Protein AF-A0A9C8AGF3-F1 (afdb_monomer)

Sequence (121 aa):
MTEKLNSTISFINEVATCEDIIKPILNLVEKKYEALQVWSHVTYNVDKEKGLVGEPDYLIAPMTAQALMSTPPICVIEASPDKFDEGWAPALAEMIAAGSQGMEICYSVVTTGKAWEFAKL

Mean predicted aligned error: 3.68 Å

Radius of gyration: 14.27 Å; Cα contacts (8 Å, |Δi|>4): 224; chains: 1; bounding box: 35×28×38 Å

Nearest PDB structures (foldseek):
  3p1z-assembly3_J  TM=4.948E-01  e=5.873E-02  Aeropyrum pernix
  5yeu-assembly1_A  TM=4.374E-01  e=5.771E-01  Acanthamoeba polyphaga mimivirus
  9f96-assembly1_A  TM=4.429E-01  e=4.091E+00  Pseudomonas fluorescens

Solvent-accessible surface area (backbone atoms only — not comparable to full-atom values): 6662 Å² total; per-residue (Å²): 111,77,75,43,74,78,36,71,71,32,64,73,45,57,68,39,18,40,65,50,40,40,48,59,57,52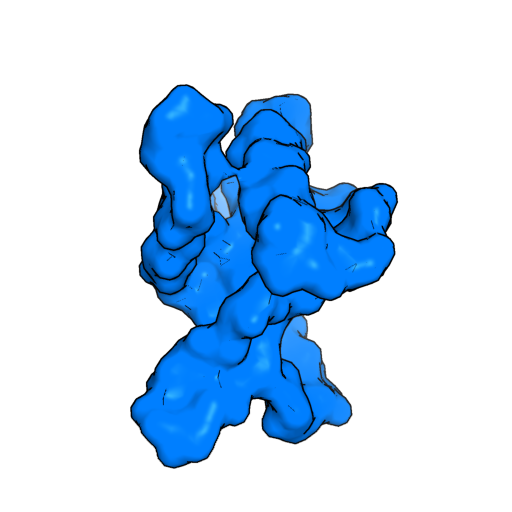,49,52,50,36,75,71,35,83,71,40,38,77,44,66,60,52,75,49,73,73,37,74,94,76,63,24,55,50,59,46,52,28,35,35,27,35,67,41,99,82,76,40,83,40,81,49,47,49,29,42,33,27,71,26,85,83,45,66,76,70,22,46,56,60,46,53,42,51,42,51,37,19,40,75,64,68,42,85,60,25,35,35,36,34,27,57,64,83,54,76,47,80,49,76,84

pLDDT: mean 92.23, std 7.55, range [56.5, 97.94]

Secondary structure (DSSP, 8-state):
-HHHHT-GGGGSSHHHHIIIIIHHHHHHHHHH-TT-EEEES--EEEEGGGTEEE--SEEEEPBPTTS-B-SS-SEEEEE-SS-HHHHHHHHHHHHHHHHHTT-SS-EEEEE-SSSEEEEE-

Foldseek 3Di:
DVVLLPDPQCLPDQVSVLVRFVVVVVVVVCVVDVQKDKDAQDWDDQDVVLPLTDRARIFIAGADPVRDGDPPTQETEHEDSDDQVVRVVNRVSSQVSRVVVPPPKHKYWYDNSVDIDIDID

Structure (mmCIF, N/CA/C/O backbone):
data_AF-A0A9C8AGF3-F1
#
_entry.id   AF-A0A9C8AGF3-F1
#
loop_
_atom_site.group_PDB
_atom_site.id
_atom_site.type_symbol
_atom_site.label_atom_id
_atom_site.label_alt_id
_atom_site.label_comp_id
_atom_site.label_asym_id
_atom_site.label_entity_id
_atom_site.label_seq_id
_atom_site.pdbx_PDB_ins_code
_atom_site.Cartn_x
_atom_site.Cartn_y
_atom_site.Cartn_z
_atom_site.occupancy
_atom_site.B_iso_or_equiv
_atom_site.auth_seq_id
_atom_site.auth_comp_id
_atom_site.auth_asym_id
_atom_site.auth_atom_id
_atom_site.pdbx_PDB_model_num
ATOM 1 N N . MET A 1 1 ? -8.110 -2.282 19.701 1.00 56.50 1 MET A N 1
ATOM 2 C CA . MET A 1 1 ? -8.591 -2.023 18.324 1.00 56.50 1 MET A CA 1
ATOM 3 C C . MET A 1 1 ? -10.060 -1.615 18.325 1.00 56.50 1 MET A C 1
ATOM 5 O O . MET A 1 1 ? -10.371 -0.558 17.805 1.00 56.50 1 MET A O 1
ATOM 9 N N . THR A 1 2 ? -10.950 -2.377 18.967 1.00 58.66 2 THR A N 1
ATOM 10 C CA . THR A 1 2 ? -12.399 -2.097 19.010 1.00 58.66 2 THR A CA 1
ATOM 11 C C . THR A 1 2 ? -12.796 -0.753 19.627 1.00 58.66 2 THR A C 1
ATOM 13 O O . THR A 1 2 ? -13.772 -0.167 19.177 1.00 58.66 2 THR A O 1
ATOM 16 N N . GLU A 1 3 ? -12.044 -0.226 20.597 1.00 63.19 3 GLU A N 1
ATOM 17 C CA . GLU A 1 3 ? -12.366 1.070 21.224 1.00 63.19 3 GLU A CA 1
ATOM 18 C C . GLU A 1 3 ? -12.177 2.272 20.285 1.00 63.19 3 GLU A C 1
ATOM 20 O O . GLU A 1 3 ? -12.957 3.219 20.342 1.00 63.19 3 GLU A O 1
ATOM 25 N N . LYS A 1 4 ? -11.189 2.221 19.381 1.00 77.75 4 LYS A N 1
ATOM 26 C CA . LYS A 1 4 ? -10.896 3.318 18.444 1.00 77.75 4 LYS A CA 1
ATOM 27 C C . LYS A 1 4 ? -11.845 3.347 17.242 1.00 77.75 4 LYS A C 1
ATOM 29 O O . LYS A 1 4 ? -12.176 4.420 16.759 1.00 77.75 4 LYS A O 1
ATOM 34 N N . LEU A 1 5 ? -12.379 2.194 16.828 1.00 75.19 5 LEU A N 1
ATOM 35 C CA . LEU A 1 5 ? -13.306 2.096 15.687 1.00 75.19 5 LEU A CA 1
ATOM 36 C C . LEU A 1 5 ? -14.581 2.942 15.852 1.00 75.19 5 LEU A C 1
ATOM 38 O O . LEU A 1 5 ? -15.119 3.435 14.867 1.00 75.19 5 LEU A O 1
ATOM 42 N N . ASN A 1 6 ? -15.049 3.124 17.090 1.00 78.44 6 ASN A N 1
ATOM 43 C CA . 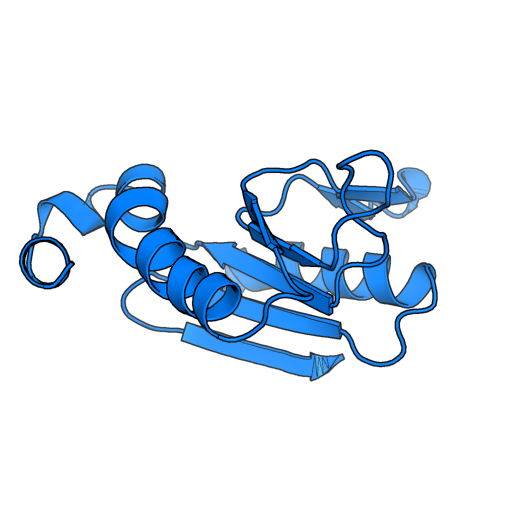ASN A 1 6 ? -16.251 3.907 17.400 1.00 78.44 6 ASN A CA 1
ATOM 44 C C . ASN A 1 6 ? -15.932 5.327 17.902 1.00 78.44 6 ASN A C 1
ATOM 46 O O . ASN A 1 6 ? -16.834 6.038 18.345 1.00 78.44 6 ASN A O 1
ATOM 50 N N . SER A 1 7 ? -14.662 5.738 17.877 1.00 87.50 7 SER A N 1
ATOM 51 C CA . SER A 1 7 ? -14.226 7.034 18.388 1.00 87.50 7 SER A CA 1
ATOM 52 C C . SER A 1 7 ? -14.301 8.098 17.300 1.00 87.50 7 SER A C 1
ATOM 54 O O . SER A 1 7 ? -13.623 8.004 16.281 1.00 87.50 7 SER A O 1
ATOM 56 N N . THR A 1 8 ? -15.056 9.171 17.538 1.00 86.94 8 THR A N 1
ATOM 57 C CA . THR A 1 8 ? -15.066 10.336 16.638 1.00 86.94 8 THR A CA 1
ATOM 58 C C . THR A 1 8 ? -13.677 10.967 16.514 1.00 86.94 8 THR A C 1
ATOM 60 O O . THR A 1 8 ? -13.351 11.501 15.459 1.00 86.94 8 THR A O 1
ATOM 63 N N . ILE A 1 9 ? -12.840 10.862 17.558 1.00 90.62 9 ILE A N 1
ATOM 64 C CA . ILE A 1 9 ? -11.458 11.372 17.557 1.00 90.62 9 ILE A CA 1
ATOM 65 C C . ILE A 1 9 ? -10.620 10.676 16.478 1.00 90.62 9 ILE A C 1
ATOM 67 O O . ILE A 1 9 ? -9.779 11.313 15.859 1.00 90.62 9 ILE A O 1
ATOM 71 N N . SER A 1 10 ? -10.902 9.407 16.185 1.00 92.50 10 SER A N 1
ATOM 72 C CA . SER A 1 10 ? -10.178 8.635 15.174 1.00 92.50 10 SER A CA 1
ATOM 73 C C . SER A 1 10 ? -10.519 9.036 13.734 1.00 92.50 10 SER A C 1
ATOM 75 O O . SER A 1 10 ? -9.943 8.481 12.812 1.00 92.50 10 SER A O 1
ATOM 77 N N . PHE A 1 11 ? -11.433 9.993 13.529 1.00 90.88 11 PHE A N 1
ATOM 78 C CA . PHE A 1 11 ? -11.835 10.497 12.210 1.00 90.88 11 PHE A CA 1
ATOM 79 C C . PHE A 1 11 ? -11.752 12.030 12.098 1.00 90.88 11 PHE A C 1
ATOM 81 O O . PHE A 1 11 ? -12.397 12.619 11.235 1.00 90.88 11 PHE A O 1
ATOM 88 N N . ILE A 1 12 ? -11.021 12.707 12.993 1.00 90.94 12 ILE A N 1
ATOM 89 C CA . ILE A 1 12 ? -10.936 14.185 12.997 1.00 90.94 12 ILE A CA 1
ATOM 90 C C . ILE A 1 12 ? -10.037 14.742 11.894 1.00 90.94 12 ILE A C 1
ATOM 92 O O . ILE A 1 12 ? -10.165 15.909 11.533 1.00 90.94 12 ILE A O 1
ATOM 96 N N . ASN A 1 13 ? -9.088 13.939 11.421 1.00 89.69 13 ASN A N 1
ATOM 97 C CA . ASN A 1 13 ? -8.186 14.256 10.328 1.00 89.69 13 ASN A CA 1
ATOM 98 C C . ASN A 1 13 ? -7.609 12.957 9.748 1.00 89.69 13 ASN A C 1
ATOM 100 O O . ASN A 1 13 ? -7.821 11.863 10.285 1.00 89.69 13 ASN A O 1
ATOM 104 N N . GLU A 1 14 ? -6.886 13.100 8.646 1.00 88.75 14 GLU A N 1
ATOM 105 C CA . GLU A 1 14 ? -6.273 11.999 7.910 1.00 88.75 14 GLU A CA 1
ATOM 106 C C . GLU A 1 14 ? -5.282 11.211 8.771 1.00 88.75 14 GLU A C 1
ATOM 108 O O . GLU A 1 14 ? -5.445 10.007 8.910 1.00 88.75 14 GLU A O 1
ATOM 113 N N . VAL A 1 15 ? -4.362 11.886 9.471 1.00 91.69 15 VAL A N 1
ATOM 114 C CA . VAL A 1 15 ? -3.362 11.242 10.344 1.00 91.69 15 VAL A CA 1
ATOM 115 C C . VAL A 1 15 ? -4.019 10.365 11.413 1.00 91.69 15 VAL A C 1
ATOM 117 O O . VAL A 1 15 ? -3.651 9.205 11.577 1.00 91.69 15 VAL A O 1
ATOM 120 N N . ALA A 1 16 ? -5.031 10.885 12.113 1.00 92.94 16 ALA A N 1
ATOM 121 C CA . ALA A 1 16 ? -5.768 10.127 13.119 1.00 92.94 16 ALA A CA 1
ATOM 122 C C . ALA A 1 16 ? -6.462 8.911 12.493 1.00 92.94 16 ALA A C 1
ATOM 124 O O . ALA A 1 16 ? -6.411 7.821 13.053 1.00 92.94 16 ALA A O 1
ATOM 125 N N . THR A 1 17 ? -7.056 9.075 11.309 1.00 93.31 17 THR A N 1
ATOM 126 C CA . THR A 1 17 ? -7.712 7.978 10.581 1.00 93.31 17 THR A CA 1
ATOM 127 C C . THR A 1 17 ? -6.702 6.909 10.158 1.00 93.31 17 THR A C 1
ATOM 129 O O . THR A 1 17 ? -6.935 5.711 10.350 1.00 93.31 17 THR A O 1
ATOM 132 N N . CYS A 1 18 ? -5.552 7.334 9.645 1.00 94.12 18 CYS A N 1
ATOM 133 C CA . CYS A 1 18 ? -4.423 6.498 9.271 1.00 94.12 18 CYS A CA 1
ATOM 134 C C . CYS A 1 18 ? -3.917 5.666 10.459 1.00 94.12 18 CYS A C 1
ATOM 136 O O . CYS A 1 18 ? -3.869 4.437 10.387 1.00 94.12 18 CYS A O 1
ATOM 138 N N . GLU A 1 19 ? -3.616 6.301 11.591 1.00 93.44 19 GLU A N 1
ATOM 139 C CA . GLU A 1 19 ? -3.042 5.627 12.761 1.00 93.44 19 GLU A CA 1
ATOM 140 C C . GLU A 1 19 ? -4.050 4.788 13.560 1.00 93.44 19 GLU A C 1
ATOM 142 O O . GLU A 1 19 ? -3.713 3.708 14.055 1.00 93.44 19 GLU A O 1
ATOM 147 N N . ASP A 1 20 ? -5.287 5.264 13.709 1.00 94.06 20 ASP A N 1
ATOM 148 C CA . ASP A 1 20 ? -6.271 4.637 14.593 1.00 94.06 20 ASP A CA 1
ATOM 149 C C . ASP A 1 20 ? -7.130 3.581 13.900 1.00 94.06 20 ASP A C 1
ATOM 151 O O . ASP A 1 20 ? -7.638 2.676 14.575 1.00 94.06 20 ASP A O 1
ATOM 155 N N . ILE A 1 21 ? -7.305 3.697 12.580 1.00 94.25 21 ILE A N 1
ATOM 156 C CA . ILE A 1 21 ? -8.246 2.881 11.807 1.00 94.25 21 ILE A CA 1
ATOM 157 C C . ILE A 1 21 ? -7.519 2.090 10.722 1.00 94.25 21 ILE A C 1
ATOM 159 O O . ILE A 1 21 ? -7.525 0.858 10.765 1.00 94.25 21 ILE A O 1
ATOM 163 N N . ILE A 1 22 ? -6.871 2.771 9.774 1.00 95.31 22 ILE A N 1
ATOM 164 C CA . ILE A 1 22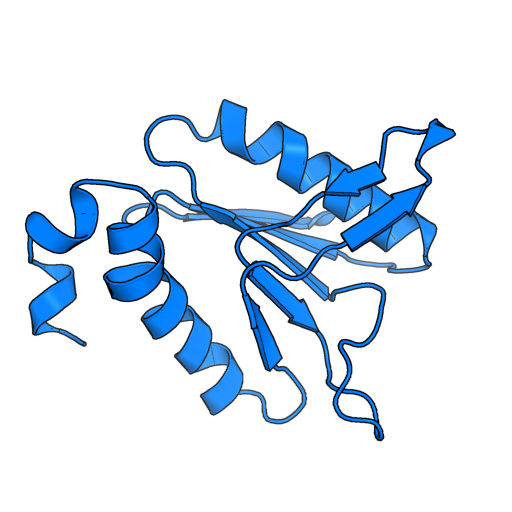 ? -6.329 2.139 8.562 1.00 95.31 22 ILE A CA 1
ATOM 165 C C . ILE A 1 22 ? -5.140 1.236 8.908 1.00 95.31 22 ILE A C 1
ATOM 167 O O . ILE A 1 22 ? -5.203 0.030 8.666 1.00 95.31 22 ILE A O 1
ATOM 171 N N . LYS A 1 23 ? -4.085 1.760 9.546 1.00 95.06 23 LYS A N 1
ATOM 172 C CA . LYS A 1 23 ? -2.886 0.981 9.895 1.00 95.06 23 LYS A CA 1
ATOM 173 C C . LYS A 1 23 ? -3.203 -0.230 10.785 1.00 95.06 23 LYS A C 1
ATOM 175 O O . LYS A 1 23 ? -2.710 -1.313 10.472 1.00 95.06 23 LYS A O 1
ATOM 180 N N . PRO A 1 24 ? -4.054 -0.148 11.829 1.00 94.50 24 PRO A N 1
ATOM 181 C CA . PRO A 1 24 ? -4.447 -1.325 12.603 1.00 94.50 24 PRO A CA 1
ATOM 182 C C . PRO A 1 24 ? -5.145 -2.413 11.780 1.00 94.50 24 PRO A C 1
ATOM 184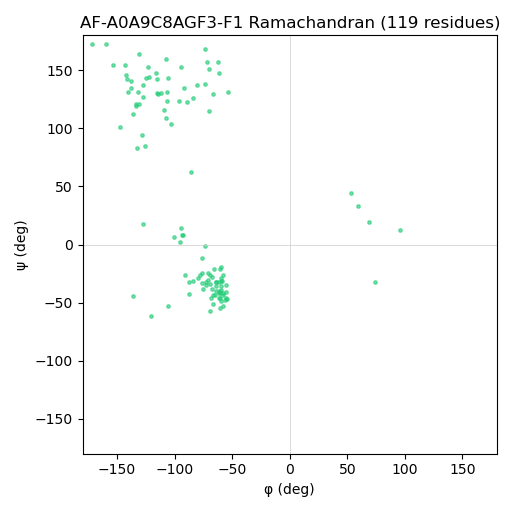 O O . PRO A 1 24 ? -4.916 -3.594 12.039 1.00 94.50 24 PRO A O 1
ATOM 187 N N . ILE A 1 25 ? -5.960 -2.039 10.786 1.00 94.81 25 ILE A N 1
ATOM 188 C CA . ILE A 1 25 ? -6.563 -2.993 9.844 1.00 94.81 25 ILE A CA 1
ATOM 189 C C . ILE A 1 25 ? -5.480 -3.602 8.947 1.00 94.81 25 ILE A C 1
ATOM 191 O O . ILE A 1 25 ? -5.428 -4.823 8.800 1.00 94.81 25 ILE A O 1
ATOM 195 N N . LEU A 1 26 ? -4.575 -2.788 8.399 1.00 95.69 26 LEU A N 1
ATOM 196 C CA . LEU A 1 26 ? -3.488 -3.265 7.540 1.00 95.69 26 LEU A CA 1
ATOM 197 C C . LEU A 1 26 ? -2.501 -4.179 8.285 1.00 95.69 26 LEU A C 1
ATOM 199 O O . LEU A 1 26 ? -2.032 -5.157 7.712 1.00 95.69 26 LEU A O 1
ATOM 203 N N . ASN A 1 27 ? -2.260 -3.967 9.580 1.00 93.38 27 ASN A N 1
ATOM 204 C CA . ASN A 1 27 ? -1.432 -4.862 10.401 1.00 93.38 27 ASN A CA 1
ATOM 205 C C . ASN A 1 27 ? -2.006 -6.294 10.480 1.00 93.38 27 ASN A C 1
ATOM 207 O O . ASN A 1 27 ? -1.280 -7.251 10.762 1.00 93.38 27 ASN A O 1
ATOM 211 N N . LEU A 1 28 ? -3.307 -6.485 10.214 1.00 94.38 28 LEU A N 1
ATOM 212 C CA . LEU A 1 28 ? -3.888 -7.825 10.087 1.00 94.38 28 LEU A CA 1
ATOM 213 C C . LEU A 1 28 ? -3.366 -8.562 8.846 1.00 94.38 28 LEU A C 1
ATOM 215 O O . LEU A 1 28 ? -3.293 -9.791 8.872 1.00 94.38 28 LEU A O 1
ATOM 219 N N . VAL A 1 29 ? -2.985 -7.834 7.790 1.00 91.06 29 VAL A N 1
ATOM 220 C CA . VAL A 1 29 ? -2.342 -8.391 6.591 1.00 91.06 29 VAL A CA 1
ATOM 221 C C . VAL A 1 29 ? -0.962 -8.928 6.953 1.00 91.06 29 VAL A C 1
ATOM 223 O O . VAL A 1 29 ? -0.706 -10.101 6.698 1.00 91.06 29 VAL A O 1
ATOM 226 N N . GLU A 1 30 ? -0.121 -8.135 7.623 1.00 90.38 30 GLU A N 1
ATOM 227 C CA . GLU A 1 30 ? 1.217 -8.569 8.072 1.00 90.38 30 GLU A CA 1
ATOM 228 C C . GLU A 1 30 ? 1.126 -9.795 8.987 1.00 90.38 30 GLU A C 1
ATOM 230 O O . GLU A 1 30 ? 1.866 -10.764 8.834 1.00 90.38 30 GLU A O 1
ATOM 235 N N . LYS A 1 31 ? 0.147 -9.803 9.903 1.00 93.12 31 LYS A N 1
ATOM 236 C CA . LYS A 1 31 ? -0.098 -10.946 10.791 1.00 93.12 31 LYS A CA 1
ATOM 237 C C . LYS A 1 31 ? -0.523 -12.207 10.032 1.00 93.12 31 LYS A C 1
ATOM 239 O O . LYS A 1 31 ? -0.283 -13.317 10.504 1.00 93.12 31 LYS A O 1
ATOM 244 N N . LYS A 1 32 ? -1.230 -12.056 8.909 1.00 96.38 32 LYS A N 1
ATOM 245 C CA . LYS A 1 32 ? -1.762 -13.178 8.128 1.00 96.38 32 LYS A CA 1
ATOM 246 C C . LYS A 1 32 ? -0.764 -13.699 7.093 1.00 96.38 32 LYS A C 1
ATOM 248 O O . LYS A 1 32 ? -0.796 -14.893 6.795 1.00 96.38 32 LYS A O 1
ATOM 253 N N . TYR A 1 33 ? 0.078 -12.827 6.550 1.00 95.31 33 TYR A N 1
ATOM 254 C CA . TYR A 1 33 ? 0.971 -13.112 5.435 1.00 95.31 33 TYR A CA 1
ATOM 255 C C . TYR A 1 33 ? 2.401 -12.696 5.785 1.00 95.31 33 TYR A C 1
ATOM 257 O O . TYR A 1 33 ? 2.801 -11.566 5.539 1.00 95.31 33 TYR A O 1
ATOM 265 N N . GLU A 1 34 ? 3.196 -13.641 6.292 1.00 92.12 34 GLU A N 1
ATOM 266 C CA . GLU A 1 34 ? 4.581 -13.397 6.738 1.00 92.12 34 GLU A CA 1
ATOM 267 C C . GLU A 1 34 ? 5.497 -12.835 5.635 1.00 92.12 34 GLU A C 1
ATOM 269 O O . GLU A 1 34 ? 6.471 -12.142 5.918 1.00 92.12 34 GLU A O 1
ATOM 274 N N . ALA A 1 35 ? 5.177 -13.114 4.368 1.00 94.44 35 ALA A N 1
ATOM 275 C CA . ALA A 1 35 ? 5.927 -12.629 3.213 1.00 94.44 35 ALA A CA 1
ATOM 276 C C . ALA A 1 35 ? 5.662 -11.151 2.872 1.00 94.44 35 ALA A C 1
ATOM 278 O O . ALA A 1 35 ? 6.368 -10.595 2.032 1.00 94.44 35 ALA A O 1
ATOM 279 N N . LEU A 1 36 ? 4.643 -10.525 3.468 1.00 95.81 36 LEU A N 1
ATOM 280 C CA . LEU A 1 36 ? 4.216 -9.164 3.151 1.00 95.81 36 LEU A CA 1
ATOM 281 C C . LEU A 1 36 ? 4.431 -8.237 4.341 1.00 95.81 36 LEU A C 1
ATOM 283 O O . LEU A 1 36 ? 4.207 -8.613 5.488 1.00 95.81 36 LEU A O 1
ATOM 287 N N . GLN A 1 37 ? 4.835 -7.009 4.039 1.00 96.62 37 GLN A N 1
ATOM 288 C CA . GLN A 1 37 ? 4.939 -5.914 4.995 1.00 96.62 37 GLN A CA 1
ATOM 289 C C . GLN A 1 37 ? 4.079 -4.742 4.519 1.00 96.62 37 GLN A C 1
ATOM 291 O O . GLN A 1 37 ? 3.853 -4.578 3.315 1.00 96.62 37 GLN A O 1
ATOM 296 N N . VAL A 1 38 ? 3.612 -3.936 5.467 1.00 97.25 38 VAL A N 1
ATOM 297 C CA . VAL A 1 38 ? 2.889 -2.686 5.232 1.00 97.25 38 VAL A CA 1
ATOM 298 C C . VAL A 1 38 ? 3.853 -1.531 5.475 1.00 97.25 38 VAL A C 1
ATOM 300 O O . VAL A 1 38 ? 4.130 -1.143 6.614 1.00 97.25 38 VAL A O 1
ATOM 303 N N . TRP A 1 39 ? 4.322 -0.949 4.384 1.00 97.25 39 TRP A N 1
ATOM 304 C CA . TRP A 1 39 ? 5.198 0.214 4.362 1.00 97.25 39 TRP A CA 1
ATOM 305 C C . TRP A 1 39 ? 4.334 1.466 4.465 1.00 97.25 39 TRP A C 1
ATOM 307 O O . TRP A 1 39 ? 3.385 1.601 3.707 1.00 97.25 39 TRP A O 1
ATOM 317 N N . SER A 1 40 ? 4.610 2.342 5.429 1.00 96.44 40 SER A N 1
ATOM 318 C CA . SER A 1 40 ? 3.816 3.552 5.682 1.00 96.44 40 SER A CA 1
ATOM 319 C C . SER A 1 40 ? 4.601 4.763 5.215 1.00 96.44 40 SER A C 1
ATOM 321 O O . SER A 1 40 ? 5.717 4.944 5.703 1.00 96.44 40 SER A O 1
ATOM 323 N N . HIS A 1 41 ? 4.022 5.568 4.321 1.00 95.69 41 HIS A N 1
ATOM 324 C CA . HIS A 1 41 ? 4.593 6.843 3.873 1.00 95.69 41 HIS A CA 1
ATOM 325 C C . HIS A 1 41 ? 6.041 6.671 3.376 1.00 95.69 41 HIS A C 1
ATOM 327 O O . HIS A 1 41 ? 6.965 7.388 3.759 1.00 95.69 41 HIS A O 1
ATOM 333 N N . VAL A 1 42 ? 6.267 5.621 2.577 1.00 95.69 42 VAL A N 1
ATOM 334 C CA . VAL A 1 42 ? 7.566 5.355 1.951 1.00 95.69 42 VAL A CA 1
ATOM 335 C C . VAL A 1 42 ? 7.532 5.923 0.547 1.00 95.69 42 VAL A C 1
ATOM 337 O O . VAL A 1 42 ? 6.696 5.534 -0.263 1.00 95.69 42 VAL A O 1
ATOM 340 N N . THR A 1 43 ? 8.481 6.805 0.248 1.00 95.50 43 THR A N 1
ATOM 341 C CA . THR A 1 43 ? 8.606 7.416 -1.072 1.00 95.50 43 THR A CA 1
ATOM 342 C C . THR A 1 43 ? 8.678 6.363 -2.182 1.00 95.50 43 THR A C 1
ATOM 344 O O . THR A 1 43 ? 9.511 5.450 -2.147 1.00 95.50 43 THR A O 1
ATOM 347 N N . TYR A 1 44 ? 7.863 6.545 -3.217 1.00 96.00 44 TYR A N 1
ATOM 348 C CA . TYR A 1 44 ? 7.791 5.683 -4.386 1.00 96.00 44 TYR A CA 1
ATOM 349 C C . TYR A 1 44 ? 7.982 6.496 -5.671 1.00 96.00 44 TYR A C 1
ATOM 351 O O . TYR A 1 44 ? 7.046 6.943 -6.327 1.00 96.00 44 TYR A O 1
ATOM 359 N N . ASN A 1 45 ? 9.251 6.705 -6.027 1.00 95.31 45 ASN A N 1
ATOM 360 C CA . ASN A 1 45 ? 9.651 7.503 -7.184 1.00 95.31 45 ASN A CA 1
ATOM 361 C C . ASN A 1 45 ? 10.171 6.604 -8.304 1.00 95.31 45 ASN A C 1
ATOM 363 O O . ASN A 1 45 ? 11.270 6.060 -8.197 1.00 95.31 45 ASN A O 1
ATOM 367 N N . VAL A 1 46 ? 9.402 6.477 -9.385 1.00 96.19 46 VAL A N 1
ATOM 368 C CA . VAL A 1 46 ? 9.720 5.587 -10.511 1.00 96.19 46 VAL A CA 1
ATOM 369 C C . VAL A 1 46 ? 10.203 6.360 -11.734 1.00 96.19 46 VAL A C 1
ATOM 371 O O . VAL A 1 46 ? 11.271 6.058 -12.262 1.00 96.19 46 VAL A O 1
ATOM 374 N N . ASP A 1 47 ? 9.446 7.361 -12.185 1.00 94.56 47 ASP A N 1
ATOM 375 C CA . ASP A 1 47 ? 9.769 8.127 -13.395 1.00 94.56 47 ASP A CA 1
ATOM 376 C C . ASP A 1 47 ? 9.306 9.580 -13.246 1.00 94.56 47 ASP A C 1
ATOM 378 O O . ASP A 1 47 ? 8.130 9.912 -13.409 1.00 94.56 47 ASP A O 1
ATOM 382 N N . LYS A 1 48 ? 10.259 10.464 -12.937 1.00 92.69 48 LYS A N 1
ATOM 383 C CA . LYS A 1 48 ? 9.996 11.889 -12.719 1.00 92.69 48 LYS A CA 1
ATOM 384 C C . LYS A 1 48 ? 9.486 12.597 -13.975 1.00 92.69 48 LYS A C 1
ATOM 386 O O . LYS A 1 48 ? 8.639 13.476 -13.857 1.00 92.69 48 LYS A O 1
ATOM 391 N N . GLU A 1 49 ? 9.963 12.213 -15.157 1.00 94.25 49 GLU A N 1
ATOM 392 C CA . GLU A 1 49 ? 9.576 12.860 -16.418 1.00 94.25 49 GLU A CA 1
ATOM 393 C C . GLU A 1 49 ? 8.115 12.561 -16.779 1.00 94.25 49 GLU A C 1
ATOM 395 O O . GLU A 1 49 ? 7.453 13.364 -17.434 1.00 94.25 49 GLU A O 1
ATOM 400 N N . LYS A 1 50 ? 7.587 11.426 -16.304 1.00 91.25 50 LYS A N 1
ATOM 401 C CA . LYS A 1 50 ? 6.175 11.041 -16.448 1.00 91.25 50 LYS A CA 1
ATOM 402 C C . LYS A 1 50 ? 5.306 11.401 -15.243 1.00 91.25 50 LYS A C 1
ATOM 404 O O . LYS A 1 50 ? 4.128 11.061 -15.237 1.00 91.25 50 LYS A O 1
ATOM 409 N N . GLY A 1 51 ? 5.869 12.056 -14.226 1.00 90.38 51 GLY A N 1
ATOM 410 C CA . GLY A 1 51 ? 5.156 12.374 -12.987 1.00 90.38 51 GLY A CA 1
ATOM 411 C C . GLY A 1 51 ? 4.820 11.154 -12.122 1.00 90.38 51 GLY A C 1
ATOM 412 O O . GLY A 1 51 ? 3.949 11.247 -11.269 1.00 90.38 51 GLY A O 1
ATOM 413 N N . LEU A 1 52 ? 5.501 10.020 -12.318 1.00 93.69 52 LEU A N 1
ATOM 414 C CA . LEU A 1 52 ? 5.327 8.791 -11.535 1.00 93.69 52 LEU A CA 1
ATOM 415 C C . LEU A 1 52 ? 6.203 8.852 -10.276 1.00 93.69 52 LEU A C 1
ATOM 417 O O . LEU A 1 52 ? 7.181 8.111 -10.134 1.00 93.69 52 LEU A O 1
ATOM 421 N N . VAL A 1 53 ? 5.901 9.832 -9.427 1.00 92.00 53 VAL A N 1
ATOM 422 C CA . VAL A 1 53 ? 6.606 10.162 -8.186 1.00 92.00 53 VAL A CA 1
ATOM 423 C C . VAL A 1 53 ? 5.582 10.468 -7.099 1.00 92.00 53 VAL A C 1
ATOM 425 O O . VAL A 1 53 ? 4.629 11.200 -7.355 1.00 92.00 53 VAL A O 1
ATOM 428 N N . GLY A 1 54 ? 5.778 9.924 -5.902 1.00 91.50 54 GLY A N 1
ATOM 429 C CA . GLY A 1 54 ? 4.802 10.034 -4.821 1.00 91.50 54 GLY A CA 1
ATOM 430 C C . GLY A 1 54 ? 5.314 9.503 -3.488 1.00 91.50 54 GLY A C 1
ATOM 431 O O . GLY A 1 54 ? 6.403 8.929 -3.395 1.00 91.50 54 GLY A O 1
ATOM 432 N N . GLU A 1 55 ? 4.518 9.718 -2.451 1.00 95.44 55 GLU A N 1
ATOM 433 C CA . GLU A 1 55 ? 4.666 9.108 -1.132 1.00 95.44 55 GLU A CA 1
ATOM 434 C C . GLU A 1 55 ? 3.286 8.587 -0.719 1.00 95.44 55 GLU A C 1
ATOM 436 O O . GLU A 1 55 ? 2.562 9.304 -0.033 1.00 95.44 55 GLU A O 1
ATOM 441 N N . PRO A 1 56 ? 2.907 7.385 -1.186 1.00 95.75 56 PRO A N 1
ATOM 442 C CA . PRO A 1 56 ? 1.615 6.810 -0.845 1.00 95.75 56 PRO A CA 1
ATOM 443 C C . PRO A 1 56 ? 1.489 6.600 0.657 1.00 95.75 56 PRO A C 1
ATOM 445 O O . PRO A 1 56 ? 2.468 6.220 1.321 1.00 95.75 56 PRO A O 1
ATOM 448 N N . ASP A 1 57 ? 0.270 6.734 1.178 1.00 96.25 57 ASP A N 1
ATOM 449 C CA . ASP A 1 57 ? 0.006 6.523 2.602 1.00 96.25 57 ASP A CA 1
ATOM 450 C C . ASP A 1 57 ? 0.474 5.141 3.055 1.00 96.25 57 ASP A C 1
ATOM 452 O O . ASP A 1 57 ? 1.179 5.012 4.071 1.00 96.25 57 ASP A O 1
ATOM 456 N N . TYR A 1 58 ? 0.142 4.106 2.270 1.00 97.62 58 TYR A N 1
ATOM 457 C CA . TYR A 1 58 ? 0.658 2.760 2.480 1.00 97.62 58 TYR A CA 1
ATOM 458 C C . TYR A 1 58 ? 0.962 1.996 1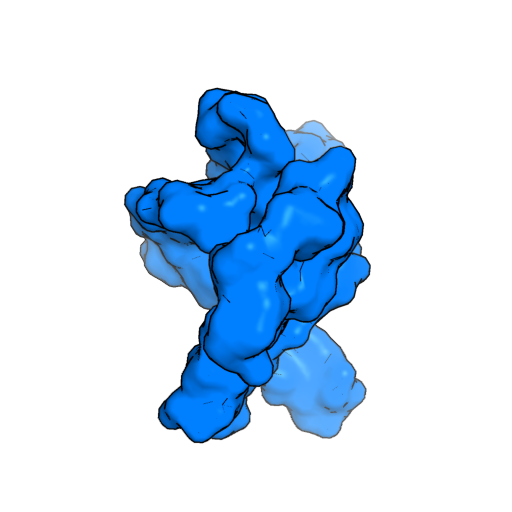.192 1.00 97.62 58 TYR A C 1
ATOM 460 O O . TYR A 1 58 ? 0.229 2.034 0.207 1.00 97.62 58 TYR A O 1
ATOM 468 N N . LEU A 1 59 ? 1.998 1.164 1.259 1.00 97.75 59 LEU A N 1
ATOM 469 C CA . LEU A 1 59 ? 2.321 0.157 0.254 1.00 97.75 59 LEU A CA 1
ATOM 470 C C . LEU A 1 59 ? 2.351 -1.228 0.891 1.00 97.75 59 LEU A C 1
ATOM 472 O O . LEU A 1 59 ? 2.824 -1.405 2.016 1.00 97.75 59 LEU A O 1
ATOM 476 N N . ILE A 1 60 ? 1.905 -2.239 0.147 1.00 97.69 60 ILE A N 1
ATOM 477 C CA . ILE A 1 60 ? 2.089 -3.644 0.522 1.00 97.69 60 ILE A CA 1
ATOM 478 C C . ILE A 1 60 ? 3.111 -4.265 -0.415 1.00 97.69 60 ILE A C 1
ATOM 480 O O . ILE A 1 60 ? 2.878 -4.406 -1.619 1.00 97.69 60 ILE A O 1
ATOM 484 N N . ALA A 1 61 ? 4.239 -4.671 0.157 1.00 97.06 61 ALA A N 1
ATOM 485 C CA . ALA A 1 61 ? 5.324 -5.297 -0.579 1.00 97.06 61 ALA A CA 1
ATOM 486 C C . ALA A 1 61 ? 6.154 -6.214 0.332 1.00 97.06 61 ALA A C 1
ATOM 488 O O . ALA A 1 61 ? 6.222 -5.981 1.545 1.00 97.06 61 ALA A O 1
ATOM 489 N N . PRO A 1 62 ? 6.829 -7.233 -0.227 1.00 96.56 62 PRO A N 1
ATOM 490 C CA . PRO A 1 62 ? 7.813 -8.009 0.514 1.00 96.56 62 PRO A CA 1
ATOM 491 C C . PRO A 1 62 ? 8.995 -7.160 0.985 1.00 96.56 62 PRO A C 1
ATOM 493 O O . PRO A 1 62 ? 9.351 -6.146 0.378 1.00 96.56 62 PRO A O 1
ATOM 496 N N . MET A 1 63 ? 9.665 -7.630 2.030 1.00 96.06 63 MET A N 1
ATOM 497 C CA . MET A 1 63 ? 10.929 -7.064 2.491 1.00 96.06 63 MET A CA 1
ATOM 498 C C . MET A 1 63 ? 12.113 -7.781 1.835 1.00 96.06 63 MET A C 1
ATOM 500 O O . MET A 1 63 ? 12.142 -9.010 1.768 1.00 96.06 63 MET A O 1
ATOM 504 N N . THR A 1 64 ? 13.101 -7.023 1.360 1.00 95.25 64 THR A N 1
ATOM 505 C CA . THR A 1 64 ? 14.360 -7.579 0.848 1.00 95.25 64 THR A CA 1
ATOM 506 C C . THR A 1 64 ? 15.239 -8.089 1.993 1.00 95.25 64 THR A C 1
ATOM 508 O O . THR A 1 64 ? 15.036 -7.761 3.163 1.00 95.25 64 THR A O 1
ATOM 511 N N . ALA A 1 65 ? 16.294 -8.840 1.668 1.00 93.31 65 ALA A N 1
ATOM 512 C CA . ALA A 1 65 ? 17.268 -9.301 2.662 1.00 93.31 65 ALA A CA 1
ATOM 513 C C . ALA A 1 65 ? 17.982 -8.152 3.412 1.00 93.31 65 ALA A C 1
ATOM 515 O O . ALA A 1 65 ? 18.538 -8.373 4.483 1.00 93.31 65 ALA A O 1
ATOM 516 N N . GLN A 1 66 ? 17.969 -6.933 2.861 1.00 94.50 66 GLN A N 1
ATOM 517 C CA . GLN A 1 66 ? 18.561 -5.730 3.452 1.00 94.50 66 GLN A CA 1
ATOM 518 C C . GLN A 1 66 ? 17.555 -4.900 4.264 1.00 94.50 66 GLN A C 1
ATOM 520 O O . GLN A 1 66 ? 17.841 -3.749 4.579 1.00 94.50 66 GLN A O 1
ATOM 525 N N . ALA A 1 67 ? 16.388 -5.463 4.593 1.00 91.38 67 ALA A N 1
ATOM 526 C CA . ALA A 1 67 ? 15.307 -4.766 5.289 1.00 91.38 67 ALA A CA 1
ATOM 527 C C . ALA A 1 67 ? 14.775 -3.528 4.537 1.00 91.38 67 ALA A C 1
ATOM 529 O O . ALA A 1 67 ? 14.370 -2.542 5.147 1.00 91.38 67 ALA A O 1
ATOM 530 N N . LEU A 1 68 ? 14.775 -3.584 3.200 1.00 94.38 68 LEU A N 1
ATOM 531 C CA . LEU A 1 68 ? 14.202 -2.551 2.334 1.00 94.38 68 LEU A CA 1
ATOM 532 C C . LEU A 1 68 ? 12.898 -3.038 1.702 1.00 94.38 68 LEU A C 1
ATOM 534 O O . LEU A 1 68 ? 12.660 -4.242 1.591 1.00 94.38 68 LEU A O 1
ATOM 538 N N . MET A 1 69 ? 12.075 -2.099 1.244 1.00 96.31 69 MET A N 1
ATOM 539 C CA . MET A 1 69 ? 10.884 -2.414 0.465 1.00 96.31 69 MET A CA 1
ATOM 540 C C . MET A 1 69 ? 11.276 -3.011 -0.887 1.00 96.31 69 MET A C 1
ATOM 542 O O . MET A 1 69 ? 12.087 -2.441 -1.619 1.00 96.31 69 MET A O 1
ATOM 546 N N . SER A 1 70 ? 10.685 -4.152 -1.236 1.00 96.25 70 SER A N 1
ATOM 547 C CA . SER A 1 70 ? 10.801 -4.696 -2.589 1.00 96.25 70 SER A CA 1
ATOM 548 C C . SER A 1 70 ? 9.945 -3.875 -3.550 1.00 96.25 70 SER A C 1
ATOM 550 O O . SER A 1 70 ? 8.816 -3.517 -3.227 1.00 96.25 70 SER A O 1
ATOM 552 N N . THR A 1 71 ? 10.472 -3.598 -4.739 1.00 94.88 71 THR A N 1
ATOM 553 C CA . THR A 1 71 ? 9.744 -2.908 -5.809 1.00 94.88 71 THR A CA 1
ATOM 554 C C . THR A 1 71 ? 9.578 -3.834 -7.017 1.00 94.88 71 THR A C 1
ATOM 556 O O . THR A 1 71 ? 10.467 -4.654 -7.266 1.00 94.88 71 THR A O 1
ATOM 559 N N . PRO A 1 72 ? 8.473 -3.716 -7.774 1.00 96.31 72 PRO A N 1
ATOM 560 C CA . PRO A 1 72 ? 7.298 -2.877 -7.495 1.00 96.31 72 PRO A CA 1
ATOM 561 C C . PRO A 1 72 ? 6.420 -3.396 -6.333 1.00 96.31 72 PRO A C 1
ATOM 563 O O . PRO A 1 72 ? 6.461 -4.590 -6.022 1.00 96.31 72 PRO A O 1
ATOM 566 N N . PRO A 1 73 ? 5.623 -2.527 -5.681 1.00 96.88 73 PRO A N 1
ATOM 567 C CA . PRO A 1 73 ? 4.662 -2.945 -4.662 1.00 96.88 73 PRO A CA 1
ATOM 568 C C . PRO A 1 73 ? 3.486 -3.719 -5.276 1.00 96.88 73 PRO A C 1
ATOM 570 O O . PRO A 1 73 ? 3.099 -3.494 -6.422 1.00 96.88 73 PRO A O 1
ATOM 573 N N . ILE A 1 74 ? 2.895 -4.630 -4.498 1.00 96.75 74 ILE A N 1
ATOM 574 C CA . ILE A 1 74 ? 1.743 -5.447 -4.926 1.00 96.75 74 ILE A CA 1
ATOM 575 C C . ILE A 1 74 ? 0.431 -4.680 -4.732 1.00 96.75 74 ILE A C 1
ATOM 577 O O . ILE A 1 74 ? -0.523 -4.882 -5.485 1.00 96.75 74 ILE A O 1
ATOM 581 N N . CYS A 1 75 ? 0.371 -3.816 -3.716 1.00 97.62 75 CYS A N 1
ATOM 582 C CA . CYS A 1 75 ? -0.787 -2.977 -3.441 1.00 97.62 75 CYS A CA 1
ATOM 583 C C . CYS A 1 75 ? -0.362 -1.561 -3.056 1.00 97.62 75 CYS A C 1
ATOM 585 O O . CYS A 1 75 ? 0.592 -1.396 -2.292 1.00 97.62 75 CYS A O 1
ATOM 587 N N . VAL A 1 76 ? -1.120 -0.586 -3.544 1.00 97.62 76 VAL A N 1
ATOM 588 C CA . VAL A 1 76 ? -1.032 0.836 -3.209 1.00 97.62 76 VAL A CA 1
ATOM 589 C C . VAL A 1 76 ? -2.286 1.240 -2.441 1.00 97.62 76 VAL A C 1
ATOM 591 O O . VAL A 1 76 ? -3.389 0.933 -2.888 1.00 97.62 76 VAL A O 1
ATOM 594 N N . ILE A 1 77 ? -2.157 1.916 -1.305 1.00 97.50 77 ILE A N 1
ATOM 595 C CA . ILE A 1 77 ? -3.303 2.380 -0.520 1.00 97.50 77 ILE A CA 1
ATOM 596 C C . ILE A 1 77 ? -3.162 3.869 -0.237 1.00 97.50 77 ILE A C 1
ATOM 598 O O . ILE A 1 77 ? -2.171 4.267 0.369 1.00 97.50 77 ILE A O 1
ATOM 602 N N . GLU A 1 78 ? -4.203 4.624 -0.582 1.00 96.38 78 GLU A N 1
ATOM 603 C CA . GLU A 1 78 ? -4.334 6.050 -0.280 1.00 96.38 78 GLU A CA 1
ATOM 604 C C . GLU A 1 78 ? -5.507 6.287 0.674 1.00 96.38 78 GLU A C 1
ATOM 606 O O . GLU A 1 78 ? -6.629 5.796 0.475 1.00 96.38 78 GLU A O 1
ATOM 611 N N . ALA A 1 79 ? -5.252 7.043 1.733 1.00 93.94 79 ALA A N 1
ATOM 612 C CA . ALA A 1 79 ? -6.281 7.598 2.581 1.00 93.94 79 ALA A CA 1
ATOM 613 C C . ALA A 1 79 ? -6.843 8.859 1.915 1.00 93.94 79 ALA A C 1
ATOM 615 O O . ALA A 1 79 ? -6.133 9.693 1.370 1.00 93.94 79 ALA A O 1
ATOM 616 N N . SER A 1 80 ? -8.162 9.012 1.955 1.00 87.69 80 SER A N 1
ATOM 617 C CA . SER A 1 80 ? -8.820 10.242 1.527 1.00 87.69 80 SER A CA 1
ATOM 618 C C . SER A 1 80 ? -9.846 10.636 2.580 1.00 87.69 80 SER A C 1
ATOM 620 O O . SER A 1 80 ? -10.748 9.845 2.868 1.00 87.69 80 SER A O 1
ATOM 622 N N . PRO A 1 81 ? -9.745 11.828 3.191 1.00 71.88 81 PRO A N 1
ATOM 623 C CA . PRO A 1 81 ? -10.666 12.238 4.245 1.00 71.88 81 PRO A CA 1
ATOM 624 C C . PRO A 1 81 ? -12.082 12.539 3.732 1.00 71.88 81 PRO A C 1
ATOM 626 O O . PRO A 1 81 ? -13.025 12.414 4.511 1.00 71.88 81 PRO A O 1
ATOM 629 N N . ASP A 1 82 ? -12.249 12.889 2.449 1.00 68.81 82 ASP A N 1
ATOM 630 C CA . ASP A 1 82 ? -13.523 13.421 1.935 1.00 68.81 82 ASP A CA 1
ATOM 631 C C . ASP A 1 82 ? -13.980 12.848 0.583 1.00 68.81 82 ASP A C 1
ATOM 633 O O . ASP A 1 82 ? -15.169 12.551 0.427 1.00 68.81 82 ASP A O 1
ATOM 637 N N . LYS A 1 83 ? -13.095 12.709 -0.418 1.00 73.94 83 LYS A N 1
ATOM 638 C CA . LYS A 1 83 ? -13.501 12.335 -1.787 1.00 73.94 83 LYS A CA 1
ATOM 639 C C . LYS A 1 83 ? -12.626 11.239 -2.377 1.00 73.94 83 LYS A C 1
ATOM 641 O O . LYS A 1 83 ? -11.435 11.438 -2.609 1.00 73.94 83 LYS A O 1
ATOM 646 N N . PHE A 1 84 ? -13.252 10.111 -2.709 1.00 80.38 84 PHE A N 1
ATOM 647 C CA . PHE A 1 84 ? -12.595 9.005 -3.409 1.00 80.38 84 PHE A CA 1
ATOM 648 C C . PHE A 1 84 ? -11.949 9.448 -4.724 1.00 80.38 84 PHE A C 1
ATOM 650 O O . PHE A 1 84 ? -10.814 9.071 -4.989 1.00 80.38 84 PHE A O 1
ATOM 657 N N . ASP A 1 85 ? -12.616 10.313 -5.494 1.00 78.94 85 ASP A N 1
ATOM 658 C CA . ASP A 1 85 ? -12.092 10.835 -6.765 1.00 78.94 85 ASP A CA 1
ATOM 659 C C . ASP A 1 85 ? -10.716 11.505 -6.618 1.00 78.94 85 ASP A C 1
ATOM 661 O O . ASP A 1 85 ? -9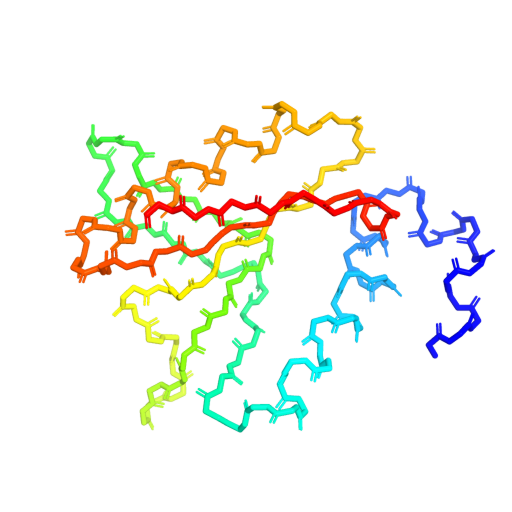.877 11.403 -7.511 1.00 78.94 85 ASP A O 1
ATOM 665 N N . GLU A 1 86 ? -10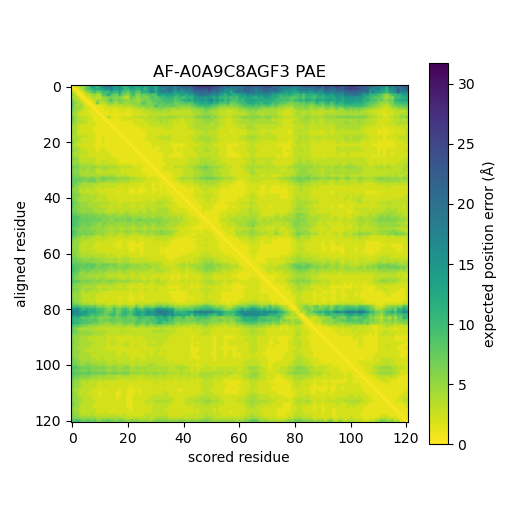.469 12.175 -5.487 1.00 81.94 86 GLU A N 1
ATOM 666 C CA . GLU A 1 86 ? -9.194 12.846 -5.217 1.00 81.94 86 GLU A CA 1
ATOM 667 C C . GLU A 1 86 ? -8.099 11.839 -4.835 1.00 81.94 86 GLU A C 1
ATOM 669 O O . GLU A 1 86 ? -6.952 12.026 -5.229 1.00 81.94 86 GLU A O 1
ATOM 674 N N . GLY A 1 87 ? -8.457 10.743 -4.157 1.00 86.75 87 GLY A N 1
ATOM 675 C CA . GLY A 1 87 ? -7.526 9.662 -3.813 1.00 86.75 87 GLY A CA 1
ATOM 676 C C . GLY A 1 87 ? -7.220 8.716 -4.979 1.00 86.75 87 GLY A C 1
ATOM 677 O O . GLY A 1 87 ? -6.140 8.137 -5.040 1.00 86.75 87 GLY A O 1
ATOM 678 N N . TRP A 1 88 ? -8.124 8.586 -5.956 1.00 93.25 88 TRP A N 1
ATOM 679 C CA . TRP A 1 88 ? -7.900 7.720 -7.118 1.00 93.25 88 TRP A CA 1
ATOM 680 C C . TRP A 1 88 ? -6.846 8.254 -8.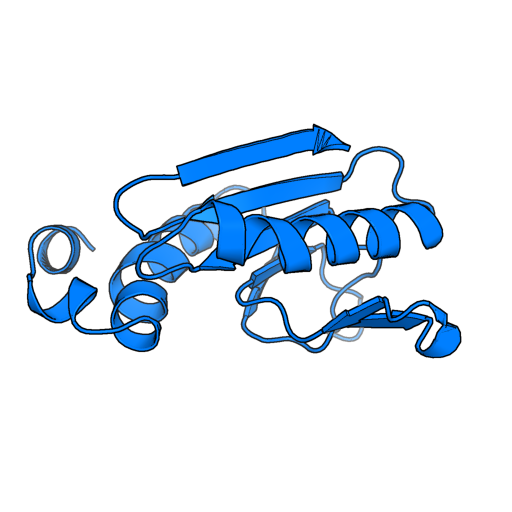085 1.00 93.25 88 TRP A C 1
ATOM 682 O O . TRP A 1 88 ? -6.172 7.461 -8.739 1.00 93.25 88 TRP A O 1
ATOM 692 N N . ALA A 1 89 ? -6.687 9.574 -8.198 1.00 91.75 89 ALA A N 1
ATOM 693 C CA . ALA A 1 89 ? -5.682 10.164 -9.078 1.00 91.75 89 ALA A CA 1
ATOM 694 C C . ALA A 1 89 ? -4.237 9.743 -8.718 1.00 91.75 89 ALA A C 1
ATOM 696 O O . ALA A 1 89 ? -3.564 9.203 -9.604 1.00 91.75 89 ALA A O 1
ATOM 697 N N . PRO A 1 90 ? -3.749 9.930 -7.472 1.00 91.88 90 PRO A N 1
ATOM 698 C CA . PRO A 1 90 ? -2.422 9.455 -7.081 1.00 91.88 90 PRO A CA 1
ATOM 699 C C . PRO A 1 90 ? -2.342 7.922 -7.069 1.00 91.88 90 PRO A C 1
ATOM 701 O O . PRO A 1 90 ? -1.432 7.368 -7.687 1.00 91.88 90 PRO A O 1
ATOM 704 N N . ALA A 1 91 ? -3.358 7.231 -6.540 1.00 95.44 91 ALA A N 1
ATOM 705 C CA . ALA A 1 91 ? -3.407 5.770 -6.516 1.00 95.44 91 ALA A CA 1
ATOM 706 C C . ALA A 1 91 ? -3.223 5.139 -7.911 1.00 95.44 91 ALA A C 1
ATOM 708 O O . ALA A 1 91 ? -2.420 4.223 -8.094 1.00 95.44 91 ALA A O 1
ATOM 709 N N . LEU A 1 92 ? -3.922 5.646 -8.935 1.00 95.12 92 LEU A N 1
ATOM 710 C CA . LEU A 1 92 ? -3.785 5.159 -10.311 1.00 95.12 92 LEU A CA 1
ATOM 711 C C . LEU A 1 92 ? -2.410 5.478 -10.909 1.00 95.12 92 LEU A C 1
ATOM 713 O O . LEU A 1 92 ? -1.862 4.649 -11.640 1.00 95.12 92 LEU A O 1
ATOM 717 N N . ALA A 1 93 ? -1.838 6.650 -10.616 1.00 95.19 93 ALA A N 1
ATOM 718 C CA . ALA A 1 93 ? -0.491 6.992 -11.070 1.00 95.19 93 ALA A CA 1
ATOM 719 C C . ALA A 1 93 ? 0.548 6.011 -10.500 1.00 95.19 93 ALA A C 1
ATOM 721 O O . ALA A 1 93 ? 1.427 5.537 -11.220 1.00 95.19 93 ALA A O 1
ATOM 722 N N . GLU A 1 94 ? 0.404 5.624 -9.239 1.00 96.44 94 GLU A N 1
ATOM 723 C CA . GLU A 1 94 ? 1.293 4.678 -8.566 1.00 96.44 94 GLU A CA 1
ATOM 724 C C . GLU A 1 94 ? 1.090 3.236 -9.041 1.00 96.44 94 GLU A C 1
ATOM 726 O O . GLU A 1 94 ? 2.065 2.503 -9.219 1.00 96.44 94 GLU A O 1
ATOM 731 N N . MET A 1 95 ? -0.143 2.835 -9.363 1.00 96.94 95 MET A N 1
ATOM 732 C CA . MET A 1 95 ? -0.395 1.561 -10.047 1.00 96.94 95 MET A CA 1
ATOM 733 C C . MET A 1 95 ? 0.291 1.509 -11.419 1.00 96.94 95 MET A C 1
ATOM 735 O O . MET A 1 95 ? 0.896 0.496 -11.776 1.00 96.94 95 MET A O 1
ATOM 739 N N . ILE A 1 96 ? 0.242 2.604 -12.190 1.00 96.88 96 ILE A N 1
ATOM 740 C CA . ILE A 1 96 ? 0.952 2.717 -13.475 1.00 96.88 96 ILE A CA 1
ATOM 741 C C . ILE A 1 96 ? 2.468 2.645 -13.257 1.00 96.88 96 ILE A C 1
ATOM 743 O O . ILE A 1 96 ? 3.174 1.987 -14.028 1.00 96.88 96 ILE A O 1
ATOM 747 N N . ALA A 1 97 ? 2.975 3.277 -12.199 1.00 96.81 97 ALA A N 1
ATOM 748 C CA . ALA A 1 97 ? 4.379 3.210 -11.816 1.00 96.81 97 ALA A CA 1
ATOM 749 C C . ALA A 1 97 ? 4.809 1.764 -11.510 1.00 96.81 97 ALA A C 1
ATOM 751 O O . ALA A 1 97 ? 5.800 1.294 -12.080 1.00 96.81 97 ALA A O 1
ATOM 752 N N . ALA A 1 98 ? 4.010 1.018 -10.743 1.00 96.88 98 ALA A N 1
ATOM 753 C CA . ALA A 1 98 ? 4.238 -0.397 -10.455 1.00 96.88 98 ALA A CA 1
ATOM 754 C C . ALA A 1 98 ? 4.226 -1.258 -11.724 1.00 96.88 98 ALA A C 1
ATOM 756 O O . ALA A 1 98 ? 5.143 -2.056 -11.946 1.00 96.88 98 ALA A O 1
ATOM 757 N N . GLY A 1 99 ? 3.240 -1.051 -12.600 1.00 96.12 99 GLY A N 1
ATOM 758 C CA . GLY A 1 99 ? 3.158 -1.733 -13.892 1.00 96.12 99 GLY A CA 1
ATOM 759 C C . GLY A 1 99 ? 4.373 -1.461 -14.785 1.00 96.12 99 GLY A C 1
ATOM 760 O O . GLY A 1 99 ? 4.908 -2.376 -15.410 1.00 96.12 99 GLY A O 1
ATOM 761 N N . SER 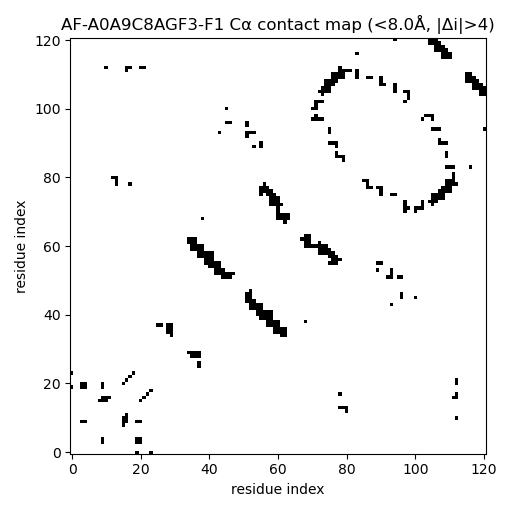A 1 100 ? 4.890 -0.228 -14.788 1.00 95.38 100 SER A N 1
ATOM 762 C CA . SER A 1 100 ? 6.082 0.139 -15.569 1.00 95.38 100 SER A CA 1
ATOM 763 C C . SER A 1 100 ? 7.369 -0.554 -15.096 1.00 95.38 100 SER A C 1
ATOM 765 O O . SER A 1 100 ? 8.312 -0.698 -15.873 1.00 95.38 100 SER A O 1
ATOM 767 N N . GLN A 1 101 ? 7.390 -1.024 -13.844 1.00 95.62 101 GLN A N 1
ATOM 768 C CA . GLN A 1 101 ? 8.470 -1.820 -13.257 1.00 95.62 101 GLN A CA 1
ATOM 769 C C . GLN A 1 101 ? 8.245 -3.337 -13.401 1.00 95.62 101 GLN A C 1
ATOM 771 O O . GLN A 1 101 ? 9.005 -4.122 -12.837 1.00 95.62 101 GLN A O 1
ATOM 776 N N . GLY A 1 102 ? 7.231 -3.762 -14.164 1.00 94.50 102 GLY A N 1
ATOM 777 C CA . GLY A 1 102 ? 6.974 -5.169 -14.476 1.00 94.50 102 GLY A CA 1
ATOM 778 C C . GLY A 1 102 ? 5.949 -5.861 -13.577 1.00 94.50 102 GLY A C 1
ATOM 779 O O . GLY A 1 102 ? 5.852 -7.085 -13.629 1.00 94.50 102 GLY A O 1
ATOM 780 N N . MET A 1 103 ? 5.183 -5.125 -12.762 1.00 95.19 103 MET A N 1
ATOM 781 C CA . MET A 1 103 ? 4.058 -5.713 -12.027 1.00 95.19 103 MET A CA 1
ATOM 782 C C . MET A 1 103 ? 2.924 -6.075 -12.997 1.00 95.19 103 MET A C 1
ATOM 784 O O . MET A 1 103 ? 2.324 -5.188 -13.597 1.00 95.19 103 MET A O 1
ATOM 788 N N . GLU A 1 104 ? 2.609 -7.365 -13.139 1.00 93.81 104 GLU A N 1
ATOM 789 C CA . GLU A 1 104 ? 1.517 -7.820 -14.019 1.00 93.81 104 GLU A CA 1
ATOM 790 C C . GLU A 1 104 ? 0.127 -7.509 -13.459 1.00 93.81 104 GLU A C 1
ATOM 792 O O . GLU A 1 104 ? -0.814 -7.313 -14.221 1.00 93.81 104 GLU A O 1
ATOM 797 N N . ILE A 1 105 ? -0.006 -7.530 -12.131 1.00 95.06 105 ILE A N 1
ATOM 798 C CA . ILE A 1 105 ? -1.245 -7.221 -11.425 1.00 95.06 105 ILE A CA 1
ATOM 799 C C . ILE A 1 105 ? -0.899 -6.324 -10.246 1.00 95.06 105 ILE A C 1
ATOM 801 O O . ILE A 1 105 ? -0.274 -6.785 -9.289 1.00 95.06 105 ILE A O 1
ATOM 805 N N . CYS A 1 106 ? -1.339 -5.071 -10.296 1.00 95.69 106 CYS A N 1
ATOM 806 C CA . CYS A 1 106 ? -1.248 -4.160 -9.160 1.00 95.69 106 CYS A CA 1
ATOM 807 C C . CYS A 1 106 ? -2.643 -3.964 -8.562 1.00 95.69 106 CYS A C 1
ATOM 809 O O . CYS A 1 106 ? -3.609 -3.709 -9.283 1.00 95.69 106 CYS A O 1
ATOM 811 N N . TYR A 1 107 ? -2.760 -4.101 -7.245 1.00 97.94 107 TYR A N 1
ATOM 812 C CA . TYR A 1 107 ? -3.983 -3.763 -6.526 1.00 97.94 107 TYR A CA 1
ATOM 813 C C . TYR A 1 107 ? -3.902 -2.339 -5.998 1.00 97.94 107 TYR A C 1
ATOM 815 O O . TYR A 1 107 ? -2.821 -1.827 -5.711 1.00 97.94 107 TYR A O 1
ATOM 823 N N . SER A 1 108 ? -5.055 -1.709 -5.828 1.00 97.38 108 SER A N 1
ATOM 824 C CA . SER A 1 108 ? -5.107 -0.443 -5.120 1.00 97.38 108 SER A CA 1
ATOM 825 C C . SER A 1 108 ? -6.348 -0.311 -4.264 1.00 97.38 108 SER A C 1
ATOM 827 O O . SER A 1 108 ? -7.367 -0.965 -4.510 1.00 97.38 108 SER A O 1
ATOM 829 N N . VAL A 1 109 ? -6.218 0.512 -3.233 1.00 97.38 109 VAL A N 1
ATOM 830 C CA . VAL A 1 109 ? -7.263 0.854 -2.292 1.00 97.38 109 VAL A CA 1
ATOM 831 C C . VAL A 1 109 ? -7.296 2.364 -2.113 1.00 97.38 109 VAL A C 1
ATOM 833 O O . VAL A 1 109 ? -6.274 2.964 -1.802 1.00 97.38 109 VAL A O 1
ATOM 836 N N . VAL A 1 110 ? -8.481 2.956 -2.203 1.00 96.75 110 VAL A N 1
ATOM 837 C CA . VAL A 1 110 ? -8.724 4.310 -1.690 1.00 96.75 110 VAL A CA 1
ATOM 838 C C . VAL A 1 110 ? -9.714 4.200 -0.542 1.00 96.75 110 VAL A C 1
ATOM 840 O O . VAL A 1 110 ? -10.736 3.516 -0.659 1.00 96.75 110 VAL A O 1
ATOM 843 N N . THR A 1 111 ? -9.408 4.807 0.604 1.00 95.44 111 THR A N 1
ATOM 844 C CA . THR A 1 111 ? -10.204 4.607 1.822 1.00 95.44 111 THR A CA 1
ATOM 845 C C . THR A 1 111 ? -10.383 5.865 2.658 1.00 95.44 111 THR A C 1
ATOM 847 O O . THR A 1 111 ? -9.465 6.648 2.853 1.00 95.44 111 THR A O 1
ATOM 850 N N . THR A 1 112 ? -11.574 6.015 3.236 1.00 92.75 112 THR A N 1
ATOM 851 C CA . THR A 1 112 ? -11.874 7.029 4.265 1.00 92.75 112 THR A CA 1
ATOM 852 C C . THR A 1 112 ? -11.694 6.480 5.687 1.00 92.75 112 THR A C 1
ATOM 854 O O . THR A 1 112 ? -12.172 7.054 6.666 1.00 92.75 112 THR A O 1
ATOM 857 N N . GLY A 1 113 ? -11.147 5.267 5.821 1.00 91.81 113 GLY A N 1
ATOM 858 C CA . GLY A 1 113 ? -11.180 4.459 7.041 1.00 91.81 113 GLY A CA 1
ATOM 859 C C . GLY A 1 113 ? -12.552 3.828 7.321 1.00 91.81 113 GLY A C 1
ATOM 860 O O . GLY A 1 113 ? -12.615 2.705 7.823 1.00 91.81 113 GLY A O 1
ATOM 861 N N . LYS A 1 114 ? -13.655 4.494 6.948 1.00 90.25 114 LYS A N 1
ATOM 862 C CA . LYS A 1 114 ? -15.034 3.979 7.073 1.00 90.25 114 LYS A CA 1
ATOM 863 C C . LYS A 1 114 ? -15.468 3.158 5.865 1.00 90.25 114 LYS A C 1
ATOM 865 O O . LYS A 1 114 ? -16.115 2.126 6.024 1.00 90.25 114 LYS A O 1
ATOM 870 N N . ALA A 1 115 ? -15.133 3.629 4.670 1.00 92.25 115 ALA A N 1
ATOM 871 C CA . ALA A 1 115 ? -15.445 2.983 3.404 1.00 92.25 115 ALA A CA 1
ATOM 872 C C . ALA A 1 115 ? -14.156 2.779 2.607 1.00 92.25 115 ALA A C 1
ATOM 874 O O . ALA A 1 115 ? -13.249 3.604 2.676 1.00 92.25 115 ALA A O 1
ATOM 875 N N . TRP A 1 116 ? -14.094 1.654 1.898 1.00 95.19 116 TRP A N 1
ATOM 876 C CA . TRP A 1 116 ? -12.909 1.163 1.206 1.00 95.19 116 TRP A CA 1
ATOM 877 C C . TRP A 1 116 ? -13.306 0.798 -0.219 1.00 95.19 116 TRP A C 1
ATOM 879 O O . TRP A 1 116 ? -14.180 -0.051 -0.415 1.00 95.19 116 TRP A O 1
ATOM 889 N N . GLU A 1 117 ? -12.671 1.427 -1.197 1.00 96.62 117 GLU A N 1
ATOM 890 C CA . GLU A 1 117 ? -12.824 1.097 -2.607 1.00 96.62 117 GLU A CA 1
ATOM 891 C C . GLU A 1 117 ? -11.578 0.365 -3.090 1.00 96.62 117 GLU A C 1
ATOM 893 O O . GLU A 1 117 ? -10.472 0.650 -2.641 1.00 96.62 117 GLU A O 1
ATOM 898 N N . PHE A 1 118 ? -11.761 -0.607 -3.981 1.00 96.88 118 PHE A N 1
ATOM 899 C CA . PHE A 1 118 ? -10.701 -1.509 -4.418 1.00 96.88 118 PHE A CA 1
ATOM 900 C C . PHE A 1 118 ? -10.617 -1.514 -5.939 1.00 96.88 118 PHE A C 1
ATOM 902 O O . PHE A 1 118 ? -11.640 -1.619 -6.618 1.00 96.88 118 PHE A O 1
ATOM 909 N N . ALA A 1 119 ? -9.397 -1.483 -6.463 1.00 96.94 119 ALA A N 1
ATOM 910 C CA . ALA A 1 119 ? -9.116 -1.589 -7.885 1.00 96.94 119 ALA A CA 1
ATOM 911 C C . ALA A 1 119 ? -8.025 -2.621 -8.170 1.00 96.94 119 ALA A C 1
ATOM 913 O O . ALA A 1 119 ? -7.271 -3.056 -7.295 1.00 96.94 119 ALA A O 1
ATOM 914 N N . LYS A 1 120 ? -7.965 -3.003 -9.442 1.00 96.81 120 LYS A N 1
ATOM 915 C CA . LYS A 1 120 ? -6.953 -3.876 -10.019 1.00 96.81 120 LYS A CA 1
ATOM 916 C C . LYS A 1 120 ? -6.593 -3.332 -11.399 1.00 96.81 120 LYS A C 1
ATOM 918 O O . LYS A 1 120 ? -7.505 -3.083 -12.189 1.00 96.81 120 LYS A O 1
ATOM 923 N N . LEU A 1 121 ? -5.297 -3.195 -11.665 1.00 91.88 121 LEU A N 1
ATOM 924 C CA . LEU A 1 121 ? -4.727 -2.909 -12.982 1.00 91.88 121 LEU A CA 1
ATOM 925 C C . LEU A 1 121 ? -3.993 -4.149 -13.490 1.00 91.88 121 LEU A C 1
ATOM 927 O O . LEU A 1 121 ? -3.271 -4.764 -12.667 1.00 91.88 121 LEU A O 1
#